Protein AF-D6M3B9-F1 (afdb_monomer)

Structure (mmCIF, N/CA/C/O backbone):
data_AF-D6M3B9-F1
#
_entry.id   AF-D6M3B9-F1
#
loop_
_atom_site.group_PDB
_atom_site.id
_atom_site.type_symbol
_atom_site.label_atom_id
_atom_site.label_alt_id
_atom_site.label_comp_id
_atom_site.label_asym_id
_atom_site.label_entity_id
_atom_site.label_seq_id
_atom_site.pdbx_PDB_ins_code
_atom_site.Cartn_x
_atom_site.Cartn_y
_atom_site.Cartn_z
_atom_site.occupancy
_atom_site.B_iso_or_equiv
_atom_site.auth_seq_id
_atom_site.auth_comp_id
_atom_site.auth_asym_id
_atom_site.auth_atom_id
_atom_site.pdbx_PDB_model_num
ATOM 1 N N . MET A 1 1 ? 2.872 -10.167 -8.971 1.00 82.75 1 MET A N 1
ATOM 2 C CA . MET A 1 1 ? 3.635 -9.098 -9.649 1.00 82.75 1 MET A CA 1
ATOM 3 C C . MET A 1 1 ? 2.872 -7.792 -9.509 1.00 82.75 1 MET A C 1
ATOM 5 O O . MET A 1 1 ? 1.663 -7.799 -9.704 1.00 82.75 1 MET A O 1
ATOM 9 N N . VAL A 1 2 ? 3.553 -6.710 -9.134 1.00 88.44 2 VAL A N 1
ATOM 10 C CA . VAL A 1 2 ? 2.988 -5.359 -8.993 1.00 88.44 2 VAL A CA 1
ATOM 11 C C . VAL A 1 2 ? 3.702 -4.438 -9.974 1.00 88.44 2 VAL A C 1
ATOM 13 O O . VAL A 1 2 ? 4.930 -4.419 -10.008 1.00 88.44 2 VAL A O 1
ATOM 16 N N . VAL A 1 3 ? 2.935 -3.679 -10.756 1.00 87.69 3 VAL A N 1
ATOM 17 C CA . VAL A 1 3 ? 3.465 -2.645 -11.651 1.00 87.69 3 VAL A CA 1
ATOM 18 C C . VAL A 1 3 ? 3.196 -1.293 -11.014 1.00 87.69 3 VAL A C 1
ATOM 20 O O . VAL A 1 3 ? 2.042 -0.906 -10.826 1.00 87.69 3 VAL A O 1
ATOM 23 N N . VAL A 1 4 ? 4.262 -0.598 -10.635 1.00 86.00 4 VAL A N 1
ATOM 24 C CA . VAL A 1 4 ? 4.174 0.698 -9.967 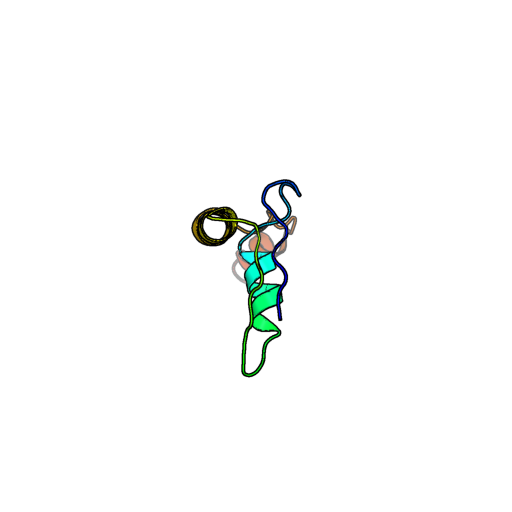1.00 86.00 4 VAL A CA 1
ATOM 25 C C . VAL A 1 4 ? 3.983 1.781 -11.028 1.00 86.00 4 VAL A C 1
ATOM 27 O O . VAL A 1 4 ? 4.796 1.868 -11.952 1.00 86.00 4 VAL A O 1
ATOM 30 N N . PRO A 1 5 ? 2.926 2.609 -10.933 1.00 77.81 5 PRO A N 1
ATOM 31 C CA . PRO A 1 5 ? 2.751 3.722 -11.856 1.00 77.81 5 PRO A CA 1
ATOM 32 C C . PRO A 1 5 ? 3.942 4.685 -11.742 1.00 77.81 5 PRO A C 1
ATOM 34 O O . PRO A 1 5 ? 4.360 5.032 -10.638 1.00 77.81 5 PRO A O 1
ATOM 37 N N . GLY A 1 6 ? 4.492 5.111 -12.882 1.00 69.44 6 GLY A N 1
ATOM 38 C CA . GLY A 1 6 ? 5.589 6.083 -12.914 1.00 69.44 6 GLY A CA 1
ATOM 39 C C . GLY A 1 6 ? 5.190 7.435 -12.307 1.00 69.44 6 GLY A C 1
ATOM 40 O O . GLY A 1 6 ? 4.005 7.773 -12.256 1.00 69.44 6 GLY A O 1
ATOM 41 N N . GLU A 1 7 ? 6.176 8.238 -11.888 1.00 65.19 7 GLU A N 1
ATOM 42 C CA . GLU A 1 7 ? 5.982 9.531 -11.190 1.00 65.19 7 GLU A CA 1
ATOM 43 C C . GLU A 1 7 ? 5.057 10.494 -11.973 1.00 65.19 7 GLU A C 1
ATOM 45 O O . GLU A 1 7 ? 4.306 11.270 -11.385 1.00 65.19 7 GLU A O 1
ATOM 50 N N . ARG A 1 8 ? 5.011 10.378 -13.310 1.00 58.09 8 ARG A N 1
ATOM 51 C CA . ARG A 1 8 ? 4.141 11.183 -14.190 1.00 58.09 8 ARG A CA 1
ATOM 52 C C . ARG A 1 8 ? 2.643 10.852 -14.099 1.00 58.09 8 ARG A C 1
ATOM 54 O O . ARG A 1 8 ? 1.837 11.647 -14.569 1.00 58.09 8 ARG A O 1
ATOM 61 N N . ARG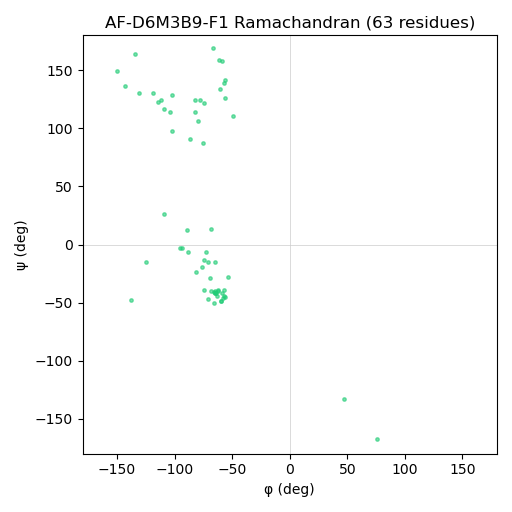 A 1 9 ? 2.241 9.718 -13.508 1.00 56.09 9 ARG A N 1
ATOM 62 C CA . ARG A 1 9 ? 0.823 9.315 -13.359 1.00 56.09 9 ARG A CA 1
ATOM 63 C C . ARG A 1 9 ? 0.148 9.821 -12.072 1.00 56.09 9 ARG A C 1
ATOM 65 O O . ARG A 1 9 ? -0.980 9.428 -11.780 1.00 56.09 9 ARG A O 1
ATOM 72 N N . GLY A 1 10 ? 0.772 10.758 -11.356 1.00 57.28 10 GLY A N 1
ATOM 73 C CA . GLY A 1 10 ? 0.093 11.579 -10.350 1.00 57.28 10 GLY A CA 1
ATOM 74 C C . GLY A 1 10 ? -0.221 10.874 -9.013 1.00 57.28 10 GLY A C 1
ATOM 75 O O . GLY A 1 10 ? 0.312 9.801 -8.728 1.00 57.28 10 GLY A O 1
ATOM 76 N N . PRO A 1 11 ? -1.072 11.481 -8.154 1.00 60.41 11 PRO A N 1
ATOM 77 C CA . PRO A 1 11 ? -1.173 11.245 -6.699 1.00 60.41 11 PRO A CA 1
ATOM 78 C C . PRO A 1 11 ? -1.715 9.870 -6.255 1.00 60.41 11 PRO A C 1
ATOM 80 O O . PRO A 1 11 ? -2.052 9.689 -5.083 1.00 60.41 11 PRO A O 1
ATOM 83 N N . MET A 1 12 ? -1.799 8.896 -7.163 1.00 69.62 12 MET A N 1
ATOM 84 C CA . MET A 1 12 ? -2.249 7.531 -6.878 1.00 69.62 12 MET A CA 1
ATOM 85 C C . MET A 1 12 ? -1.262 6.735 -6.016 1.00 69.62 12 MET A C 1
ATOM 87 O O . MET A 1 12 ? -1.692 5.851 -5.278 1.00 69.62 12 MET A O 1
ATOM 91 N N . LEU A 1 13 ? 0.045 7.024 -6.086 1.00 84.62 13 LEU A N 1
ATOM 92 C CA . LEU A 1 13 ? 1.039 6.247 -5.345 1.00 84.62 13 LEU A CA 1
ATOM 93 C C . LEU A 1 13 ? 1.098 6.677 -3.870 1.00 84.62 13 LEU A C 1
ATOM 95 O O . LEU A 1 13 ? 1.631 7.743 -3.537 1.00 84.62 13 LEU A O 1
ATOM 99 N N . ARG A 1 14 ? 0.552 5.815 -3.004 1.00 87.62 14 ARG A N 1
ATOM 100 C CA . ARG A 1 14 ? 0.500 5.925 -1.537 1.00 87.62 14 ARG A CA 1
ATOM 101 C C . ARG A 1 14 ? 0.877 4.595 -0.882 1.00 87.62 14 ARG A C 1
ATOM 103 O O . ARG A 1 14 ? 0.853 3.544 -1.529 1.00 87.62 14 ARG A O 1
ATOM 110 N N . ARG A 1 15 ? 1.199 4.639 0.413 1.00 90.88 15 ARG A N 1
ATOM 111 C CA . ARG A 1 15 ? 1.605 3.459 1.190 1.00 90.88 15 ARG A CA 1
ATOM 112 C C . ARG A 1 15 ? 0.538 2.355 1.216 1.00 90.88 15 ARG A C 1
ATOM 114 O O . ARG A 1 15 ? 0.866 1.180 1.074 1.00 90.88 15 ARG A O 1
ATOM 121 N N . ASP A 1 16 ? -0.730 2.724 1.372 1.00 91.81 16 ASP A N 1
ATOM 122 C CA . ASP A 1 16 ? -1.872 1.800 1.436 1.00 91.81 16 ASP A CA 1
ATOM 123 C C . ASP A 1 16 ? -2.103 1.036 0.126 1.00 91.81 16 ASP A C 1
ATOM 125 O O . ASP A 1 16 ? -2.324 -0.178 0.147 1.00 91.81 16 ASP A O 1
ATOM 129 N N . TRP A 1 17 ? -1.985 1.714 -1.017 1.00 90.69 17 TRP A N 1
ATOM 130 C CA . TRP A 1 17 ? -2.044 1.075 -2.329 1.00 90.69 17 TRP A CA 1
ATOM 131 C C . TRP A 1 17 ? -0.936 0.030 -2.490 1.00 90.69 17 TRP A C 1
ATOM 133 O O . TRP A 1 17 ? -1.224 -1.111 -2.861 1.00 90.69 17 TRP A O 1
ATOM 143 N N . PHE A 1 18 ? 0.314 0.392 -2.163 1.00 91.06 18 PHE A N 1
ATOM 144 C CA . PHE A 1 18 ? 1.447 -0.521 -2.322 1.00 91.06 18 PHE A CA 1
ATOM 145 C C . PHE A 1 18 ? 1.305 -1.748 -1.425 1.00 91.06 18 PHE A C 1
ATOM 147 O O . PHE A 1 18 ? 1.466 -2.863 -1.909 1.00 91.06 18 PHE A O 1
ATOM 154 N N . TYR A 1 19 ? 0.921 -1.577 -0.157 1.00 92.94 19 TYR A N 1
ATOM 155 C CA . TYR A 1 19 ? 0.679 -2.719 0.725 1.00 92.94 19 TYR A CA 1
ATOM 156 C C . TYR A 1 19 ? -0.455 -3.612 0.244 1.00 92.94 19 TYR A C 1
ATOM 158 O O . TYR A 1 19 ? -0.331 -4.832 0.300 1.00 92.94 19 TYR A O 1
ATOM 166 N 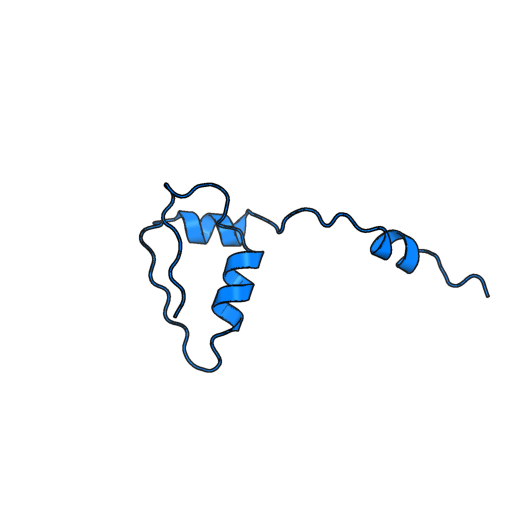N . THR A 1 20 ? -1.529 -3.029 -0.281 1.00 92.31 20 THR A N 1
ATOM 167 C CA . THR A 1 20 ? -2.640 -3.810 -0.830 1.00 92.31 20 THR A CA 1
ATOM 168 C C . THR A 1 20 ? -2.200 -4.606 -2.059 1.00 92.31 20 THR A C 1
ATOM 170 O O . THR A 1 20 ? -2.599 -5.753 -2.235 1.00 92.31 20 THR A O 1
ATOM 173 N N . ALA A 1 21 ? -1.375 -4.024 -2.931 1.00 91.56 21 ALA A N 1
ATOM 174 C CA . ALA A 1 21 ? -0.864 -4.707 -4.114 1.00 91.56 21 ALA A CA 1
ATOM 175 C C . ALA A 1 21 ? 0.169 -5.791 -3.756 1.00 91.56 21 ALA A C 1
ATOM 177 O O . ALA A 1 21 ? 0.059 -6.920 -4.232 1.00 91.56 21 ALA A O 1
ATOM 178 N N . ALA A 1 22 ? 1.132 -5.463 -2.893 1.00 93.06 22 ALA A N 1
ATOM 179 C CA . ALA A 1 22 ? 2.192 -6.359 -2.441 1.00 93.06 22 ALA A CA 1
ATOM 180 C C . ALA A 1 22 ? 1.645 -7.529 -1.612 1.00 93.06 22 ALA A C 1
ATOM 182 O O . ALA A 1 22 ? 2.048 -8.668 -1.828 1.00 93.06 22 ALA A O 1
ATOM 183 N N . GLY A 1 23 ? 0.674 -7.272 -0.730 1.00 94.12 23 GLY A N 1
ATOM 184 C CA . GLY A 1 23 ? 0.053 -8.283 0.129 1.00 94.12 23 GLY A CA 1
ATOM 185 C C . GLY A 1 23 ? -0.743 -9.354 -0.622 1.00 94.12 23 GLY A C 1
ATOM 186 O O . GLY A 1 23 ? -1.031 -10.402 -0.057 1.00 94.12 23 GLY A O 1
ATOM 187 N N . ARG A 1 24 ? -1.066 -9.144 -1.907 1.00 94.25 24 ARG A N 1
ATOM 188 C CA . ARG A 1 24 ? -1.667 -10.190 -2.756 1.00 94.25 24 ARG A CA 1
ATOM 189 C C . ARG A 1 24 ? -0.668 -11.266 -3.190 1.00 94.25 24 ARG A C 1
ATOM 191 O O . ARG A 1 24 ? -1.082 -12.295 -3.717 1.00 94.25 24 ARG A O 1
ATOM 198 N N . ALA A 1 25 ? 0.634 -11.045 -3.019 1.00 94.38 25 ALA A N 1
ATOM 199 C CA . ALA A 1 25 ? 1.648 -12.037 -3.344 1.00 94.38 25 ALA A CA 1
ATOM 200 C C . ALA A 1 25 ? 1.801 -13.045 -2.193 1.00 94.38 25 ALA A C 1
ATOM 202 O O . ALA A 1 25 ? 2.268 -12.695 -1.117 1.00 94.38 25 ALA A O 1
ATOM 203 N N . ALA A 1 26 ? 1.442 -14.308 -2.431 1.00 91.88 26 ALA A N 1
ATOM 204 C CA . ALA A 1 26 ? 1.442 -15.339 -1.387 1.00 91.88 26 ALA A CA 1
ATOM 205 C C . ALA A 1 26 ? 2.820 -15.965 -1.093 1.00 91.88 26 ALA A C 1
ATOM 207 O O . ALA A 1 26 ? 3.022 -16.529 -0.023 1.00 91.88 26 ALA A O 1
ATOM 208 N N . ARG A 1 27 ? 3.756 -15.928 -2.050 1.00 95.19 27 ARG A N 1
ATOM 209 C CA . ARG A 1 27 ? 5.083 -16.570 -1.926 1.00 95.19 27 ARG A CA 1
ATOM 210 C C . ARG A 1 27 ? 6.214 -15.707 -2.466 1.00 95.19 27 ARG A C 1
ATOM 212 O O . ARG A 1 27 ? 7.223 -15.526 -1.800 1.00 95.19 27 ARG A O 1
ATOM 219 N N . HIS A 1 28 ? 6.028 -15.163 -3.668 1.00 95.38 28 HIS A N 1
ATOM 220 C CA . HIS A 1 28 ? 7.026 -14.332 -4.332 1.00 95.38 28 HIS A CA 1
ATOM 221 C C . HIS A 1 28 ? 6.396 -13.041 -4.836 1.00 95.38 28 HIS A C 1
ATOM 223 O O . HIS A 1 28 ? 5.368 -13.053 -5.520 1.00 95.38 28 HIS A O 1
ATOM 229 N N . LEU A 1 29 ? 7.042 -11.926 -4.509 1.00 94.50 29 LEU A N 1
ATOM 230 C CA . LEU A 1 29 ? 6.663 -10.601 -4.96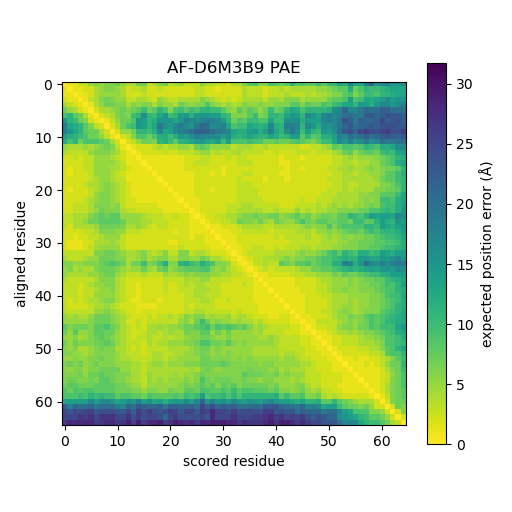6 1.00 94.50 29 LEU A CA 1
ATOM 231 C C . LEU A 1 29 ? 7.697 -10.095 -5.970 1.00 94.50 29 LEU A C 1
ATOM 233 O O . LEU A 1 29 ? 8.847 -9.854 -5.622 1.00 94.50 29 LEU A O 1
ATOM 237 N N . SER A 1 30 ? 7.253 -9.880 -7.204 1.00 94.38 30 SER A N 1
ATOM 238 C CA . SER A 1 30 ? 8.009 -9.136 -8.215 1.00 94.38 30 SER A CA 1
ATOM 239 C C . SER A 1 30 ? 7.429 -7.731 -8.343 1.00 94.38 30 SER A C 1
ATOM 241 O O . SER A 1 30 ? 6.213 -7.591 -8.532 1.00 94.38 30 SER A O 1
ATOM 243 N N . VAL A 1 31 ? 8.284 -6.714 -8.251 1.00 92.19 31 VAL A N 1
ATOM 244 C CA . VAL A 1 31 ? 7.923 -5.298 -8.398 1.00 92.19 31 VAL A CA 1
ATOM 245 C C . VAL A 1 31 ? 8.602 -4.756 -9.647 1.00 92.19 31 VAL A C 1
ATOM 247 O O . VAL A 1 31 ? 9.821 -4.830 -9.769 1.00 92.19 31 VAL A O 1
ATOM 250 N N . VAL A 1 32 ? 7.808 -4.225 -10.572 1.00 90.69 32 VAL A N 1
ATOM 251 C CA . VAL A 1 32 ? 8.304 -3.543 -11.771 1.00 90.69 32 VAL A CA 1
ATOM 252 C C . VAL A 1 32 ? 7.951 -2.071 -11.646 1.00 90.69 32 VAL A C 1
ATOM 254 O O . VAL A 1 32 ? 6.784 -1.730 -11.437 1.00 90.69 32 VAL A O 1
ATOM 257 N N . GLN A 1 33 ? 8.954 -1.204 -11.745 1.00 85.75 33 GLN A N 1
ATOM 258 C CA . GLN A 1 33 ? 8.791 0.229 -11.549 1.00 85.75 33 GLN A CA 1
ATOM 259 C C . GLN A 1 33 ? 9.668 1.028 -12.514 1.00 85.75 33 GLN A C 1
ATOM 261 O O . GLN A 1 33 ? 10.848 0.738 -12.668 1.00 85.75 33 GLN A O 1
ATOM 266 N N . ASP A 1 34 ? 9.085 2.075 -13.090 1.00 83.31 34 ASP A N 1
ATOM 267 C CA . ASP A 1 34 ? 9.792 3.173 -13.771 1.00 83.31 34 ASP A CA 1
ATOM 268 C C . ASP A 1 34 ? 9.695 4.465 -12.930 1.00 83.31 34 ASP A C 1
ATOM 270 O O . ASP A 1 34 ? 9.644 5.593 -13.407 1.00 83.31 34 ASP A O 1
ATOM 274 N N . SER A 1 35 ? 9.525 4.304 -11.616 1.00 77.12 35 SER A N 1
ATOM 275 C CA . SER A 1 35 ? 9.152 5.393 -10.711 1.00 77.12 35 SER A CA 1
ATOM 276 C C . SER A 1 35 ? 10.343 6.055 -10.015 1.00 77.12 35 SER A C 1
ATOM 278 O O . SER A 1 35 ? 10.134 6.967 -9.221 1.00 77.12 35 SER A O 1
ATOM 280 N N . GLY A 1 36 ? 11.572 5.573 -10.231 1.00 83.06 36 GLY A N 1
ATOM 281 C CA . GLY A 1 36 ? 12.736 5.964 -9.425 1.00 83.06 36 GLY A CA 1
AT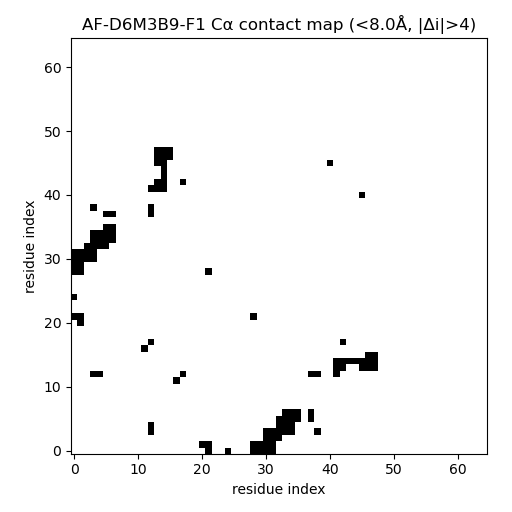OM 282 C C . GLY A 1 36 ? 12.426 5.913 -7.921 1.00 83.06 36 GLY A C 1
ATOM 283 O O . GLY A 1 36 ? 11.765 4.984 -7.444 1.00 83.06 36 GLY A O 1
ATOM 284 N N . ASP A 1 37 ? 12.805 6.968 -7.200 1.00 86.38 37 ASP A N 1
ATOM 285 C CA . ASP A 1 37 ? 12.599 7.113 -5.751 1.00 86.38 37 ASP A CA 1
ATOM 286 C C . ASP A 1 37 ? 11.145 7.388 -5.330 1.00 86.38 37 ASP A C 1
ATOM 288 O O . ASP A 1 37 ? 10.842 7.419 -4.133 1.00 86.38 37 ASP A O 1
ATOM 292 N N . ALA A 1 38 ? 10.219 7.595 -6.276 1.00 86.06 38 ALA A N 1
ATOM 293 C CA . ALA A 1 38 ? 8.827 7.933 -5.967 1.00 86.06 38 ALA A CA 1
ATOM 294 C C . ALA A 1 38 ? 8.162 6.882 -5.075 1.00 86.06 38 ALA A C 1
ATOM 296 O O . ALA A 1 38 ? 7.403 7.227 -4.168 1.00 86.06 38 ALA A O 1
ATOM 297 N N . LEU A 1 39 ? 8.462 5.601 -5.324 1.00 87.31 39 LEU A N 1
ATOM 298 C CA . LEU A 1 39 ? 7.920 4.497 -4.541 1.00 87.31 39 LEU A CA 1
ATOM 299 C C . LEU A 1 39 ? 8.430 4.534 -3.105 1.00 87.31 39 LEU A C 1
ATOM 301 O O . LEU A 1 39 ? 7.625 4.495 -2.175 1.00 87.31 39 LEU A O 1
ATOM 305 N N . ALA A 1 40 ? 9.747 4.646 -2.928 1.00 89.12 40 ALA A N 1
ATOM 306 C CA . ALA A 1 40 ? 10.363 4.706 -1.609 1.00 89.12 40 ALA A CA 1
ATOM 307 C C . ALA A 1 40 ? 9.805 5.891 -0.807 1.00 89.12 40 ALA A C 1
ATOM 309 O O . ALA A 1 40 ? 9.361 5.717 0.330 1.00 89.12 40 ALA A O 1
ATOM 310 N N . ARG A 1 41 ? 9.705 7.072 -1.435 1.00 89.62 41 ARG A N 1
ATOM 311 C CA . ARG A 1 41 ? 9.080 8.254 -0.827 1.00 89.62 41 ARG A CA 1
ATOM 312 C C . ARG A 1 41 ? 7.619 8.008 -0.460 1.00 89.62 41 ARG A C 1
ATOM 314 O O . ARG A 1 41 ? 7.227 8.297 0.661 1.00 89.62 41 ARG A O 1
ATOM 321 N N . ALA A 1 42 ? 6.810 7.459 -1.364 1.00 89.19 42 ALA A N 1
ATOM 322 C CA . ALA A 1 42 ? 5.393 7.220 -1.099 1.00 89.19 42 ALA A CA 1
ATOM 323 C C . ALA A 1 42 ? 5.159 6.242 0.062 1.00 89.19 42 ALA A C 1
ATOM 325 O O . ALA A 1 42 ? 4.268 6.467 0.878 1.00 89.19 42 ALA A O 1
ATOM 326 N N . VAL A 1 43 ? 5.967 5.185 0.165 1.00 90.69 43 VAL A N 1
ATOM 327 C CA . VAL A 1 43 ? 5.889 4.226 1.276 1.00 90.69 43 VAL A CA 1
ATOM 328 C C . VAL A 1 43 ? 6.324 4.869 2.594 1.00 90.69 43 VAL A C 1
ATOM 330 O O . VAL A 1 43 ? 5.690 4.624 3.619 1.00 90.69 43 VAL A O 1
AT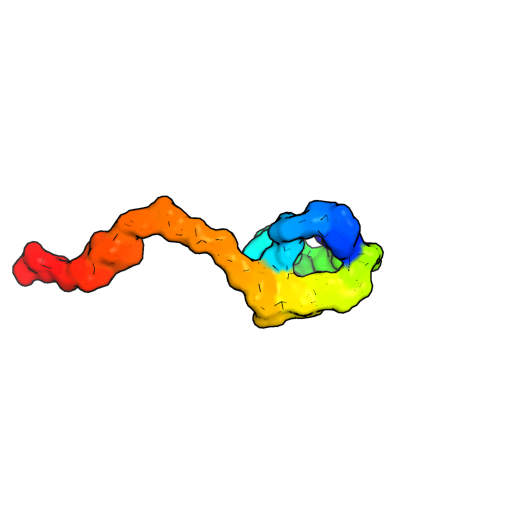OM 333 N N . ALA A 1 44 ? 7.365 5.705 2.574 1.00 92.94 44 ALA A N 1
ATOM 334 C CA . ALA A 1 44 ? 7.892 6.349 3.773 1.00 92.94 44 ALA A CA 1
ATOM 335 C C . ALA A 1 44 ? 7.007 7.498 4.285 1.00 92.94 44 ALA A C 1
ATOM 337 O O . ALA A 1 44 ? 6.852 7.653 5.494 1.00 92.94 44 ALA A O 1
ATOM 338 N N . THR A 1 45 ? 6.427 8.306 3.390 1.00 91.19 45 THR A N 1
ATOM 339 C CA . THR A 1 45 ? 5.868 9.617 3.766 1.00 91.19 45 THR A CA 1
ATOM 340 C C . THR A 1 45 ? 4.407 9.838 3.398 1.00 91.19 45 THR A C 1
ATOM 342 O O . THR A 1 45 ? 3.805 10.769 3.927 1.00 91.19 45 THR A O 1
ATOM 345 N N . ARG A 1 46 ? 3.799 9.025 2.518 1.00 88.62 46 ARG A N 1
ATOM 346 C CA . ARG A 1 46 ? 2.413 9.244 2.061 1.00 88.62 46 ARG A CA 1
ATOM 347 C C . ARG A 1 46 ? 1.436 8.299 2.773 1.00 88.62 46 ARG A C 1
ATOM 349 O O . ARG A 1 46 ? 1.284 7.151 2.338 1.00 88.62 46 ARG A O 1
ATOM 356 N N . PRO A 1 47 ? 0.751 8.754 3.843 1.00 83.81 47 PRO A N 1
ATOM 357 C CA . PRO A 1 47 ? -0.259 7.951 4.520 1.00 83.81 47 PRO A CA 1
ATOM 358 C C . PRO A 1 47 ? -1.480 7.691 3.626 1.00 83.81 47 PRO A C 1
ATOM 360 O O . PRO A 1 47 ? -1.652 8.290 2.560 1.00 83.81 47 PRO A O 1
ATOM 363 N N . ALA A 1 48 ? -2.338 6.781 4.089 1.00 86.62 48 ALA A N 1
ATOM 364 C CA . ALA A 1 48 ? -3.618 6.489 3.457 1.00 86.62 48 ALA A CA 1
ATOM 365 C C . ALA A 1 48 ? -4.513 7.735 3.375 1.00 86.62 48 ALA A C 1
ATOM 367 O O . ALA A 1 48 ? -4.373 8.675 4.162 1.00 86.62 48 ALA A O 1
ATOM 368 N N . ALA A 1 49 ? -5.476 7.716 2.450 1.00 85.38 49 ALA A N 1
ATOM 369 C CA . ALA A 1 49 ? -6.494 8.764 2.397 1.00 85.38 49 ALA A CA 1
ATOM 370 C C . ALA A 1 49 ? -7.227 8.874 3.752 1.00 85.38 49 ALA A C 1
ATOM 372 O O . ALA A 1 49 ? -7.534 7.836 4.352 1.00 85.38 49 ALA A O 1
ATOM 373 N N . PRO A 1 50 ? -7.575 10.089 4.218 1.00 87.88 50 PRO A N 1
ATOM 374 C CA . PRO A 1 50 ? -8.407 10.245 5.404 1.00 87.88 50 PRO A CA 1
ATOM 375 C C . PRO A 1 50 ? -9.730 9.489 5.242 1.00 87.88 50 PRO A C 1
ATOM 377 O O . PRO A 1 50 ? -10.459 9.686 4.266 1.00 87.88 50 PRO A O 1
ATOM 380 N N . ARG A 1 51 ? -10.051 8.618 6.202 1.00 90.94 51 ARG A N 1
ATOM 381 C CA . ARG A 1 51 ? -11.322 7.887 6.210 1.00 90.94 51 ARG A CA 1
ATOM 382 C C . ARG A 1 51 ? -12.427 8.819 6.694 1.00 90.94 51 ARG A C 1
ATOM 384 O O . ARG A 1 51 ? -12.345 9.360 7.791 1.00 90.94 51 ARG A O 1
ATOM 391 N N . ARG A 1 52 ? -13.484 8.976 5.898 1.00 94.88 52 ARG A N 1
ATOM 392 C CA . ARG A 1 52 ? -14.704 9.677 6.319 1.00 94.88 52 ARG A CA 1
ATOM 393 C C . ARG A 1 52 ? -15.622 8.688 7.026 1.00 94.88 52 ARG A C 1
ATOM 395 O O . ARG A 1 52 ? -16.398 7.994 6.381 1.00 94.88 52 ARG A O 1
ATOM 402 N N . THR A 1 53 ? -15.483 8.580 8.342 1.00 93.81 53 THR A N 1
ATOM 403 C CA . THR A 1 53 ? -16.270 7.657 9.169 1.00 93.81 53 THR A CA 1
ATOM 404 C C . THR A 1 53 ? -16.469 8.214 10.576 1.00 93.81 53 THR A C 1
ATOM 406 O O . THR A 1 53 ? -15.611 8.932 11.081 1.00 93.81 53 THR A O 1
ATOM 409 N N . ARG A 1 54 ? -17.598 7.869 11.209 1.00 93.50 54 ARG A N 1
ATOM 410 C CA . ARG A 1 54 ? -17.873 8.143 12.632 1.00 93.50 54 ARG A CA 1
ATOM 411 C C . ARG A 1 54 ? -17.484 6.977 13.548 1.00 93.50 54 ARG A C 1
ATOM 413 O O . AR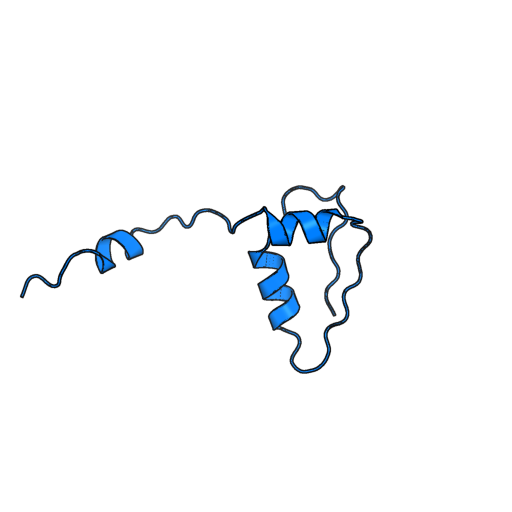G A 1 54 ? -17.606 7.101 14.759 1.00 93.50 54 ARG A O 1
ATOM 420 N N . LEU A 1 55 ? -17.021 5.858 12.983 1.00 94.12 55 LEU A N 1
ATOM 421 C CA . LEU A 1 55 ? -16.735 4.624 13.719 1.00 94.12 55 LEU A CA 1
ATOM 422 C C . LEU A 1 55 ? -15.748 4.851 14.871 1.00 94.12 55 LEU A C 1
ATOM 424 O O . LEU A 1 55 ? -16.006 4.398 15.975 1.00 94.12 55 LEU A O 1
ATOM 428 N N . THR A 1 56 ? -14.662 5.598 14.642 1.00 92.12 56 THR A N 1
ATOM 429 C CA . THR A 1 56 ? -13.690 5.919 15.700 1.00 92.12 56 THR A CA 1
ATOM 430 C C . THR A 1 56 ? -14.360 6.625 16.876 1.00 92.12 56 THR A C 1
ATOM 432 O O . THR A 1 56 ? -14.139 6.247 18.015 1.00 92.12 56 THR A O 1
ATOM 435 N N . THR A 1 57 ? -15.231 7.601 16.606 1.00 93.06 57 THR A N 1
ATOM 436 C CA . THR A 1 57 ? -15.981 8.315 17.648 1.00 93.06 57 THR A CA 1
ATOM 437 C C . THR A 1 57 ? -16.936 7.392 18.400 1.00 93.06 57 THR A C 1
ATOM 439 O O . THR A 1 57 ? -17.016 7.482 19.618 1.00 93.06 57 THR A O 1
ATOM 442 N N . LEU A 1 58 ? -17.638 6.499 17.695 1.00 92.94 58 LEU A N 1
ATOM 443 C CA . LEU A 1 58 ? -18.557 5.542 18.319 1.00 92.94 58 LEU A CA 1
ATOM 444 C C . LEU A 1 58 ? -17.818 4.542 19.219 1.00 92.94 58 LEU A C 1
ATOM 446 O O . LEU A 1 58 ? -18.280 4.279 20.319 1.00 92.94 58 LEU A O 1
ATOM 450 N N . LEU A 1 59 ? -16.661 4.039 18.780 1.00 93.25 59 LEU A N 1
ATOM 451 C CA . LEU A 1 59 ? -15.850 3.076 19.535 1.00 93.25 59 LEU A CA 1
ATOM 452 C C . LEU A 1 59 ? -15.067 3.703 20.699 1.00 93.25 59 LEU A C 1
ATOM 454 O O . LEU A 1 59 ? -14.603 2.985 21.575 1.00 93.25 59 LEU A O 1
ATOM 458 N N . SER A 1 60 ? -14.865 5.023 20.699 1.00 92.12 60 SER A N 1
ATOM 459 C CA . SER A 1 60 ? -14.209 5.735 2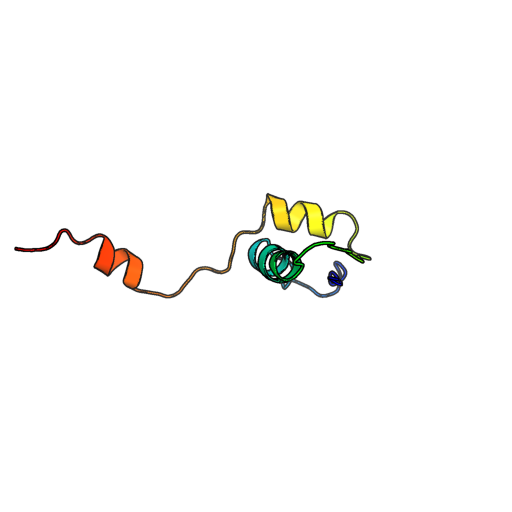1.805 1.00 92.12 60 SER A CA 1
ATOM 460 C C . SER A 1 60 ? -15.176 6.179 22.903 1.00 92.12 60 SER A C 1
ATOM 462 O O . SER A 1 60 ? -14.715 6.681 23.927 1.00 92.12 60 SER 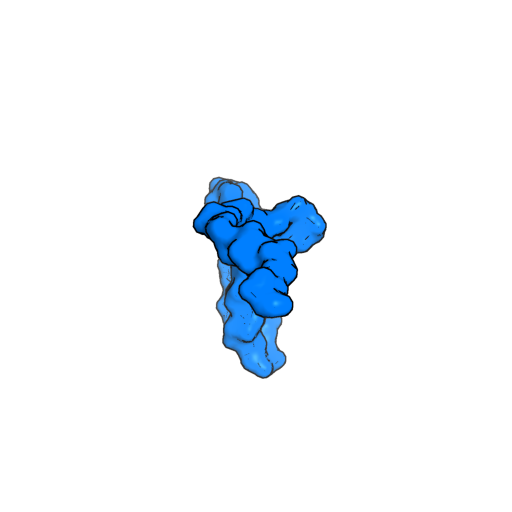A O 1
ATOM 464 N N . ARG A 1 61 ? -16.495 6.017 22.719 1.00 82.81 61 ARG A N 1
ATOM 465 C CA . ARG A 1 61 ? -17.449 6.205 23.813 1.00 82.81 61 ARG A CA 1
ATOM 466 C C . ARG A 1 61 ? -17.331 4.981 24.732 1.00 82.81 61 ARG A C 1
ATOM 468 O O . ARG A 1 61 ? -17.504 3.873 24.232 1.00 82.81 61 ARG A O 1
ATOM 475 N N . PRO A 1 62 ? -17.009 5.142 26.026 1.00 74.12 62 PRO A N 1
ATOM 476 C CA . PRO A 1 62 ? -17.102 4.027 26.960 1.00 74.12 62 PRO A CA 1
ATOM 477 C C . PRO A 1 62 ? -18.541 3.501 26.939 1.00 74.12 62 PRO A C 1
ATOM 479 O O . PRO A 1 62 ? -19.473 4.299 26.832 1.00 74.12 62 PRO A O 1
ATOM 482 N N . GLU A 1 63 ? -18.706 2.178 26.975 1.00 68.19 63 GLU A N 1
ATOM 483 C CA . GLU A 1 63 ? -20.014 1.527 27.085 1.00 68.19 63 GLU A CA 1
ATOM 484 C C . GLU A 1 63 ? -20.768 2.192 28.249 1.00 68.19 63 GLU A C 1
ATOM 486 O O . GLU A 1 63 ? -20.350 2.088 29.401 1.00 68.19 63 GLU A O 1
ATOM 491 N N . GLU A 1 64 ? -21.823 2.957 27.960 1.00 62.72 64 GLU A N 1
ATOM 492 C CA . GLU A 1 64 ? -22.723 3.444 29.003 1.00 62.72 64 GLU A CA 1
ATOM 493 C C . GLU A 1 64 ? -23.597 2.259 29.416 1.00 62.72 64 GLU A C 1
ATOM 495 O O . GLU A 1 64 ? -24.654 2.018 28.831 1.00 62.72 64 GLU A O 1
ATOM 500 N N . GLY A 1 65 ? -23.081 1.486 30.373 1.00 57.06 65 GLY A N 1
ATOM 501 C CA . GLY A 1 65 ? -23.767 0.430 31.110 1.00 57.06 65 GLY A CA 1
ATOM 502 C C . GLY A 1 65 ? -23.539 0.611 32.599 1.00 57.06 65 GLY A C 1
ATOM 503 O O . GLY A 1 65 ? -22.354 0.650 32.998 1.00 57.06 65 GLY A O 1
#

pLDDT: mean 85.26, std 10.87, range [56.09, 95.38]

Solvent-accessible surface area (backbone atoms only — not comparable to full-atom values): 4206 Å² total; per-residue (Å²): 109,42,78,49,75,35,68,89,72,52,92,74,70,26,28,54,56,50,50,60,54,54,68,70,39,91,85,64,78,48,80,47,69,75,24,78,66,51,56,61,48,17,59,75,71,32,71,64,80,87,79,92,70,64,61,68,64,61,70,67,50,75,82,91,123

Foldseek 3Di:
DEEDDAPVVDDPQALVVVCVRQVVDPDDDDYHYPHPCVNVCRNVPGHDDDDPDCVVVVVPPPPPD

Sequence (65 aa):
MVVVPGERRGPMLRRDWFYTAAGRAARHLSVVQDSGDALARAVATRPAAPRRTRLTTLLSRPEEG

Radius of gyration: 16.67 Å; Cα contacts (8 Å, |Δi|>4): 57; chains: 1; bounding box: 36×28×45 Å

Secondary structure (DSSP, 8-state):
-EEEPPGGG-TT--HHHHHHHHTT-SS---EEES-TTHHHHHHHH-PPPPP--SHHHHHTS----

Mean predicted aligned error: 6.59 Å